Protein AF-A0A366CXA9-F1 (afdb_monomer)

Mean predicted aligned error: 16.91 Å

Solvent-accessible surface area (backbone atoms only — not comparable to full-ato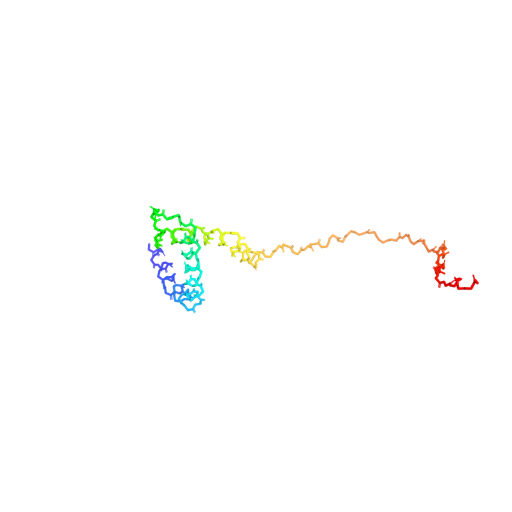m values): 7419 Å² total; per-residue (Å²): 120,67,66,62,52,59,50,49,48,42,59,70,52,46,50,56,50,44,56,74,72,38,41,68,63,50,49,52,54,53,51,49,51,51,50,54,50,54,72,69,50,56,96,89,57,85,73,80,49,73,65,58,52,50,53,51,51,52,55,52,47,52,51,44,39,65,72,48,51,49,52,59,49,46,48,70,76,54,58,73,78,72,81,76,74,76,88,74,87,82,89,87,81,89,81,85,88,89,82,91,87,88,86,79,88,87,81,82,88,87,79,90,134

Sequence (113 aa):
MSDDIAFKIQLGLVLPKLDEQLKDPVTGILEEILDYLSKGTLPGEEKPTLEDVKALFMQDLDIFLDKTVLPAIDAKLNPPPEPVAEADGEAEGEVEEGAEADPEEVAEAAEEE

pLDDT: mean 71.66, std 21.96, range [30.78, 94.75]

Structure (mmCIF, N/CA/C/O backbone):
data_AF-A0A366CXA9-F1
#
_entry.id   AF-A0A366CXA9-F1
#
loop_
_atom_site.group_PDB
_atom_site.id
_atom_site.type_symbol
_atom_site.label_atom_id
_atom_site.label_alt_id
_atom_site.label_comp_id
_atom_site.label_asym_id
_atom_site.label_entity_id
_atom_site.label_seq_id
_atom_site.pdbx_PDB_ins_code
_atom_site.Cartn_x
_atom_site.Cartn_y
_atom_site.Cartn_z
_atom_site.occupancy
_atom_site.B_iso_or_equiv
_atom_site.auth_seq_id
_atom_site.auth_comp_id
_atom_site.auth_asym_id
_atom_site.auth_atom_id
_atom_site.pdbx_PDB_model_num
ATOM 1 N N . MET A 1 1 ? -31.160 5.671 -4.975 1.00 51.28 1 MET A N 1
ATOM 2 C CA . MET A 1 1 ? -31.360 4.673 -3.895 1.00 51.28 1 MET A CA 1
ATOM 3 C C . MET A 1 1 ? -30.489 3.427 -4.079 1.00 51.28 1 MET A C 1
ATOM 5 O O . MET A 1 1 ? -30.191 2.797 -3.077 1.00 51.28 1 MET A O 1
ATOM 9 N N . SER A 1 2 ? -30.037 3.090 -5.297 1.00 49.22 2 SER A N 1
ATOM 10 C CA . SER A 1 2 ? -29.079 1.993 -5.534 1.00 49.22 2 SER A CA 1
ATOM 11 C C . SER A 1 2 ? -27.646 2.301 -5.069 1.00 49.22 2 SER A C 1
ATOM 13 O O . SER A 1 2 ? -26.973 1.391 -4.590 1.00 49.22 2 SER A O 1
ATOM 15 N N . ASP A 1 3 ? -27.215 3.571 -5.116 1.00 52.59 3 ASP A N 1
ATOM 16 C CA . ASP A 1 3 ? -25.906 4.005 -4.594 1.00 52.59 3 ASP A CA 1
ATOM 17 C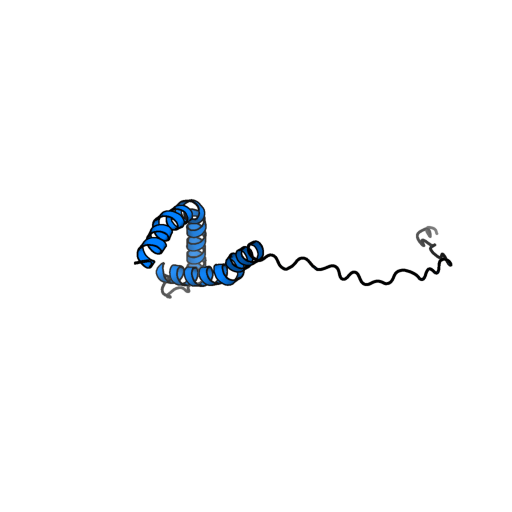 C . ASP A 1 3 ? -25.707 3.651 -3.118 1.00 52.59 3 ASP A C 1
ATOM 19 O O . ASP A 1 3 ? -24.634 3.221 -2.723 1.00 52.59 3 ASP A O 1
ATOM 23 N N . ASP A 1 4 ? -26.762 3.733 -2.307 1.00 58.81 4 ASP A N 1
ATOM 24 C CA . ASP A 1 4 ? -26.690 3.519 -0.859 1.00 58.81 4 ASP A CA 1
ATOM 25 C C . ASP A 1 4 ? -26.374 2.058 -0.493 1.00 58.81 4 ASP A C 1
ATOM 27 O O . ASP A 1 4 ? -25.717 1.791 0.509 1.00 58.81 4 ASP A O 1
ATOM 31 N N . ILE A 1 5 ? -26.811 1.097 -1.316 1.00 55.69 5 ILE A N 1
ATOM 32 C CA . ILE A 1 5 ? -26.607 -0.339 -1.073 1.00 55.69 5 ILE A CA 1
ATOM 33 C C . ILE A 1 5 ? -25.241 -0.786 -1.587 1.00 55.69 5 ILE A C 1
ATOM 35 O O . ILE A 1 5 ? -24.530 -1.469 -0.857 1.00 55.69 5 ILE A O 1
ATOM 39 N N . ALA A 1 6 ? -24.840 -0.380 -2.795 1.00 59.66 6 ALA A N 1
ATOM 40 C CA . ALA A 1 6 ? -23.503 -0.680 -3.312 1.00 59.66 6 ALA A CA 1
ATOM 41 C C . A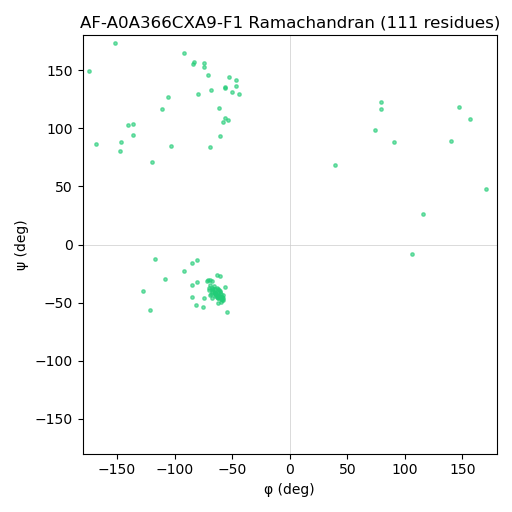LA A 1 6 ? -22.414 -0.068 -2.415 1.00 59.66 6 ALA A C 1
ATOM 43 O O . ALA A 1 6 ? -21.444 -0.742 -2.074 1.00 59.66 6 ALA A O 1
ATOM 44 N N . PHE A 1 7 ? -22.640 1.160 -1.939 1.00 56.59 7 PHE A N 1
ATOM 45 C CA . PHE A 1 7 ? -21.753 1.856 -1.013 1.00 56.59 7 PHE A CA 1
ATOM 46 C C . PHE A 1 7 ?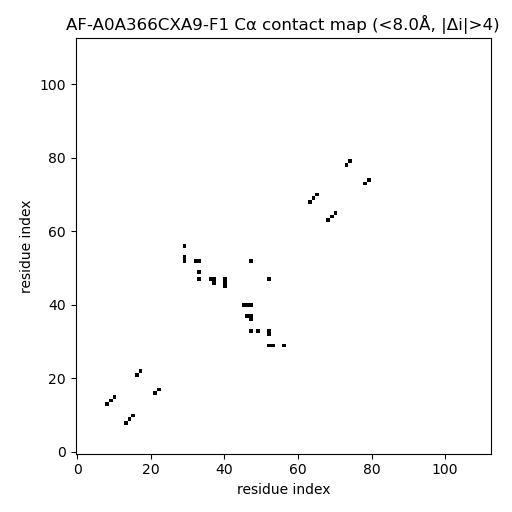 -21.732 1.205 0.380 1.00 56.59 7 PHE A C 1
ATOM 48 O O . PHE A 1 7 ? -20.659 0.990 0.937 1.00 56.59 7 PHE A O 1
ATOM 55 N N . LYS A 1 8 ? -22.886 0.791 0.934 1.00 57.28 8 LYS A N 1
ATOM 56 C CA . LYS A 1 8 ? -22.946 0.029 2.202 1.00 57.28 8 LYS A CA 1
ATOM 57 C C . LYS A 1 8 ? -22.309 -1.356 2.104 1.00 57.28 8 LYS A C 1
ATOM 59 O O . LYS A 1 8 ? -21.689 -1.796 3.066 1.00 57.28 8 LYS A O 1
ATOM 64 N N . ILE A 1 9 ? -22.432 -2.033 0.963 1.00 58.22 9 ILE A N 1
ATOM 65 C CA . ILE A 1 9 ? -21.756 -3.311 0.706 1.00 58.22 9 ILE A CA 1
ATOM 66 C C . ILE A 1 9 ? -20.244 -3.085 0.562 1.00 58.22 9 ILE A C 1
ATOM 68 O O . ILE A 1 9 ? -19.473 -3.814 1.175 1.00 58.22 9 ILE A O 1
ATOM 72 N N . GLN A 1 10 ? -19.792 -2.049 -0.152 1.00 55.34 10 GLN A N 1
ATOM 73 C CA . GLN A 1 10 ? -18.370 -1.682 -0.202 1.00 55.34 10 GLN A CA 1
ATOM 74 C C . GLN A 1 10 ? -17.807 -1.379 1.197 1.00 55.34 10 GLN A C 1
ATOM 76 O O . GLN A 1 10 ? -16.782 -1.941 1.577 1.00 55.34 10 GLN A O 1
ATOM 81 N N . LEU A 1 11 ? -18.497 -0.565 2.001 1.00 59.06 11 LEU A N 1
ATOM 82 C CA . LEU A 1 11 ? -18.084 -0.234 3.373 1.00 59.06 11 LEU A CA 1
ATOM 83 C C . LEU A 1 11 ? -18.105 -1.446 4.314 1.00 59.06 11 LEU A C 1
ATOM 85 O O . LEU A 1 11 ? -17.227 -1.571 5.160 1.00 59.06 11 LEU A O 1
ATOM 89 N N . GLY A 1 12 ? -19.092 -2.333 4.180 1.00 63.81 12 GLY A N 1
ATOM 90 C CA . GLY A 1 12 ? -19.264 -3.487 5.064 1.00 63.81 12 GLY A CA 1
ATOM 91 C C . GLY A 1 12 ? -18.453 -4.727 4.685 1.00 63.81 12 GLY A C 1
ATOM 92 O O . GLY A 1 12 ? -18.327 -5.628 5.508 1.00 63.81 12 GLY A O 1
ATOM 93 N N . LEU A 1 13 ? -17.924 -4.804 3.460 1.00 74.06 13 LEU A N 1
ATOM 94 C CA . LEU A 1 13 ? -17.306 -6.023 2.922 1.00 74.06 13 LEU A CA 1
ATOM 95 C C . LEU A 1 13 ? -15.892 -5.781 2.386 1.00 74.06 13 LEU A C 1
ATOM 97 O O . LEU A 1 13 ? -15.010 -6.605 2.619 1.00 74.06 13 LEU A O 1
ATOM 101 N N . VAL A 1 14 ? -15.652 -4.651 1.713 1.00 77.62 14 VAL A N 1
ATOM 102 C CA . VAL A 1 14 ? -14.327 -4.322 1.167 1.00 77.62 14 VAL A CA 1
ATOM 103 C C . VAL A 1 14 ? -13.435 -3.743 2.257 1.00 77.62 14 VAL A C 1
ATOM 105 O O . VAL A 1 14 ? -12.358 -4.281 2.477 1.00 77.62 14 VAL A O 1
ATOM 108 N N . LEU A 1 15 ? -13.879 -2.715 2.993 1.00 79.88 15 LEU A N 1
ATOM 109 C CA . LEU A 1 15 ? -13.028 -2.087 4.016 1.00 79.88 15 LEU A CA 1
ATOM 110 C C . LEU A 1 15 ? -12.536 -3.058 5.103 1.00 79.88 15 LEU A C 1
ATOM 112 O O . LEU A 1 15 ? -11.344 -3.012 5.394 1.00 79.88 15 LEU A O 1
ATOM 116 N N . PRO A 1 16 ? -13.363 -3.969 5.663 1.00 86.12 16 PRO A N 1
ATOM 117 C CA . PRO A 1 16 ? -12.863 -4.947 6.626 1.00 86.12 16 PRO A CA 1
ATOM 118 C C . PRO A 1 16 ? -11.823 -5.887 6.014 1.00 86.12 16 PRO A C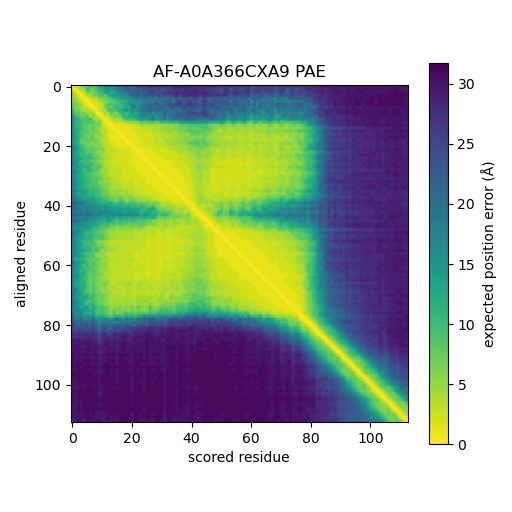 1
ATOM 120 O O . PRO A 1 16 ? -10.817 -6.177 6.645 1.00 86.12 16 PRO A O 1
ATOM 123 N N . LYS A 1 17 ? -12.007 -6.311 4.756 1.00 85.19 17 LYS A N 1
ATOM 124 C CA . LYS A 1 17 ? -11.030 -7.157 4.055 1.00 85.19 17 LYS A CA 1
ATOM 125 C C . LYS A 1 17 ? -9.725 -6.426 3.755 1.00 85.19 17 LYS A C 1
ATOM 127 O O . LYS A 1 17 ? -8.666 -7.039 3.837 1.00 85.19 17 LYS A O 1
ATOM 132 N N . LEU A 1 18 ? -9.795 -5.140 3.410 1.00 85.94 18 LEU A N 1
ATOM 133 C CA . LEU A 1 18 ? -8.607 -4.308 3.234 1.00 85.94 18 LEU A CA 1
ATOM 134 C C . LEU A 1 18 ? -7.865 -4.142 4.567 1.00 85.94 18 LEU A C 1
ATOM 136 O O . LEU A 1 18 ? -6.646 -4.280 4.586 1.00 85.94 18 LEU A O 1
ATOM 140 N N . ASP A 1 19 ? -8.576 -3.910 5.676 1.00 85.62 19 ASP A N 1
ATOM 141 C CA . ASP A 1 19 ? -7.949 -3.809 7.002 1.00 85.62 19 ASP A CA 1
ATOM 142 C C . ASP A 1 19 ? -7.322 -5.146 7.438 1.00 85.62 19 ASP A C 1
ATOM 144 O O . ASP A 1 19 ? -6.194 -5.167 7.914 1.00 85.62 19 ASP A O 1
ATOM 148 N N . GLU A 1 20 ? -7.996 -6.276 7.206 1.00 91.00 20 GLU A N 1
ATOM 149 C CA . GLU A 1 20 ? -7.490 -7.603 7.584 1.00 91.00 20 GLU A CA 1
ATOM 150 C C . GLU A 1 20 ? -6.290 -8.070 6.750 1.00 91.00 20 GLU A C 1
ATOM 152 O O . GLU A 1 20 ? -5.414 -8.754 7.273 1.00 91.00 20 GLU A O 1
ATOM 157 N N . GLN A 1 21 ? -6.261 -7.768 5.448 1.00 91.44 21 GLN A N 1
ATOM 158 C CA . GLN A 1 21 ? -5.286 -8.368 4.526 1.00 91.44 21 GLN A CA 1
ATOM 159 C C . GLN A 1 21 ? -4.211 -7.400 4.046 1.00 91.44 21 GLN A C 1
ATOM 161 O O . GLN A 1 21 ? -3.109 -7.833 3.716 1.00 91.44 21 GLN A O 1
ATOM 166 N N . LEU A 1 22 ? -4.529 -6.108 3.959 1.00 89.25 22 LEU A N 1
ATOM 167 C CA . LEU A 1 22 ? -3.668 -5.122 3.310 1.00 89.25 22 LEU A CA 1
ATOM 168 C C . LEU A 1 22 ? -3.154 -4.043 4.259 1.00 89.25 22 LEU A C 1
ATOM 170 O O . LEU A 1 22 ? -2.218 -3.354 3.878 1.00 89.25 22 LEU A O 1
ATOM 174 N N . LYS A 1 23 ? -3.682 -3.904 5.480 1.00 89.94 23 LYS A N 1
ATOM 175 C CA . LYS A 1 23 ? -3.250 -2.860 6.423 1.00 89.94 23 LYS A CA 1
ATOM 176 C C . LYS A 1 23 ? -1.746 -2.862 6.675 1.00 89.94 23 LYS A C 1
ATOM 178 O O . LYS A 1 23 ? -1.102 -1.845 6.426 1.00 89.94 23 LYS A O 1
ATOM 183 N N . ASP A 1 24 ? -1.190 -3.975 7.147 1.00 94.00 24 ASP A N 1
ATOM 184 C CA . ASP A 1 24 ? 0.236 -4.039 7.481 1.00 94.00 24 ASP A CA 1
ATOM 185 C C . ASP A 1 24 ? 1.123 -3.928 6.225 1.00 94.00 24 ASP A C 1
ATOM 187 O O . ASP A 1 24 ? 2.032 -3.096 6.227 1.00 94.00 24 ASP A O 1
ATOM 191 N N . PRO A 1 25 ? 0.841 -4.649 5.113 1.00 93.19 25 PRO A N 1
ATOM 192 C CA . PRO A 1 25 ? 1.597 -4.485 3.870 1.00 93.19 25 PRO A CA 1
ATOM 193 C C . 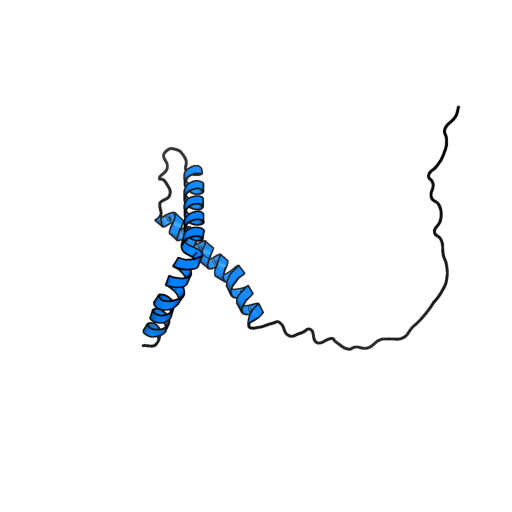PRO A 1 25 ? 1.567 -3.058 3.312 1.00 93.19 25 PRO A C 1
ATOM 195 O O . PRO A 1 25 ? 2.605 -2.524 2.931 1.00 93.19 25 PRO A O 1
ATOM 198 N N . VAL A 1 26 ? 0.392 -2.420 3.277 1.00 92.25 26 VAL A N 1
ATOM 199 C CA . VAL A 1 26 ? 0.243 -1.046 2.773 1.00 92.25 26 VAL A CA 1
ATOM 200 C C . VAL A 1 26 ? 0.949 -0.059 3.693 1.00 92.25 26 VAL A C 1
ATOM 202 O O . VAL A 1 26 ? 1.598 0.857 3.200 1.00 92.25 26 VAL A O 1
ATOM 205 N N . THR A 1 27 ? 0.880 -0.254 5.011 1.00 93.69 27 THR A N 1
ATOM 206 C CA . THR A 1 27 ? 1.613 0.588 5.967 1.00 93.69 27 THR A CA 1
ATOM 207 C C . THR A 1 27 ? 3.115 0.527 5.703 1.00 93.69 27 THR A C 1
ATOM 209 O O . THR A 1 27 ? 3.735 1.577 5.567 1.00 93.69 27 THR A O 1
ATOM 212 N N . GLY A 1 28 ? 3.680 -0.673 5.526 1.00 94.75 28 GLY A N 1
ATOM 213 C CA . GLY A 1 28 ? 5.101 -0.836 5.205 1.00 94.75 28 GLY A CA 1
ATOM 214 C C . GLY A 1 28 ? 5.502 -0.145 3.899 1.00 94.75 28 GLY A C 1
ATOM 215 O O . GLY A 1 28 ? 6.479 0.598 3.872 1.00 94.75 28 GLY A O 1
ATOM 216 N N . ILE A 1 29 ? 4.702 -0.295 2.838 1.00 93.38 29 ILE A N 1
ATOM 217 C CA . ILE A 1 29 ? 4.954 0.384 1.555 1.00 93.38 29 ILE A CA 1
ATOM 218 C C . ILE A 1 29 ? 4.946 1.911 1.727 1.00 93.38 29 ILE A C 1
ATOM 220 O O . ILE A 1 29 ? 5.820 2.598 1.203 1.00 93.38 29 ILE A O 1
ATOM 224 N N . LEU A 1 30 ? 3.980 2.462 2.466 1.00 92.69 30 LEU A N 1
ATOM 225 C CA . LEU A 1 30 ? 3.883 3.908 2.689 1.00 92.69 30 LEU A CA 1
ATOM 226 C C . LEU A 1 30 ? 5.055 4.448 3.523 1.00 92.69 30 LEU A C 1
ATOM 228 O O . LEU A 1 30 ? 5.556 5.536 3.234 1.00 92.69 30 LEU A O 1
ATOM 232 N N . GLU A 1 31 ? 5.505 3.699 4.533 1.00 93.56 31 GLU A N 1
ATOM 233 C C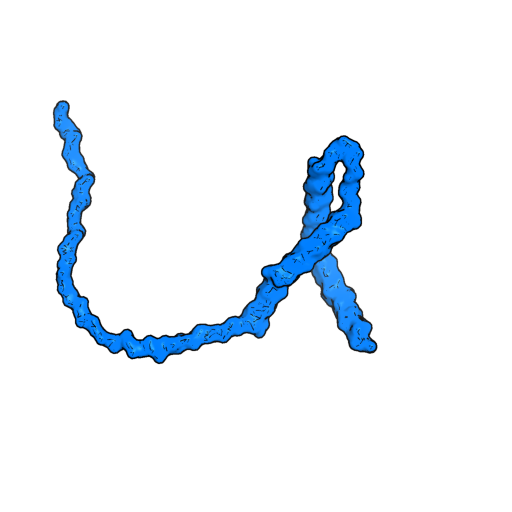A . GLU A 1 31 ? 6.689 4.039 5.330 1.00 93.56 31 GLU A CA 1
ATOM 234 C C . GLU A 1 31 ? 7.965 4.030 4.479 1.00 93.56 31 GLU A C 1
ATOM 236 O O . GLU A 1 31 ? 8.770 4.959 4.572 1.00 93.56 31 GLU A O 1
ATOM 241 N N . GLU A 1 32 ? 8.124 3.037 3.602 1.00 92.25 32 GLU A N 1
ATOM 242 C CA . GLU A 1 32 ? 9.241 2.969 2.657 1.00 92.25 32 GLU A CA 1
ATOM 243 C C . GLU A 1 32 ? 9.233 4.147 1.681 1.00 92.25 32 GLU A C 1
ATOM 245 O O . GLU A 1 32 ? 10.260 4.799 1.497 1.00 92.25 32 GLU A O 1
ATOM 250 N N . ILE A 1 33 ? 8.080 4.480 1.092 1.00 90.88 33 ILE A N 1
ATOM 251 C CA . ILE A 1 33 ? 7.951 5.640 0.197 1.00 90.88 33 ILE A CA 1
ATOM 252 C C . ILE A 1 33 ? 8.353 6.924 0.930 1.00 90.88 33 ILE A C 1
ATOM 254 O O . ILE A 1 33 ? 9.123 7.726 0.397 1.00 90.88 33 ILE A O 1
ATOM 258 N N . LEU A 1 34 ? 7.874 7.118 2.161 1.00 90.12 34 LEU A N 1
ATOM 259 C CA . LEU A 1 34 ? 8.215 8.294 2.957 1.00 90.12 34 LEU A CA 1
ATOM 260 C C . LEU A 1 34 ? 9.720 8.365 3.254 1.00 90.12 34 LEU A C 1
ATOM 262 O O . LEU A 1 34 ? 10.308 9.448 3.181 1.00 90.12 34 LEU A O 1
ATOM 266 N N . ASP A 1 35 ? 10.352 7.234 3.560 1.00 90.62 35 ASP A N 1
ATOM 267 C CA . ASP A 1 35 ? 11.796 7.141 3.780 1.00 90.62 35 ASP A CA 1
ATOM 268 C C . ASP A 1 35 ? 12.591 7.456 2.500 1.00 90.62 35 ASP A C 1
ATOM 270 O O . ASP A 1 35 ? 13.524 8.264 2.537 1.00 90.62 35 ASP A O 1
ATOM 274 N N . TYR A 1 36 ? 12.186 6.914 1.347 1.00 90.44 36 TYR A N 1
ATOM 275 C CA . TYR A 1 36 ? 12.805 7.220 0.053 1.00 90.44 36 TYR A CA 1
ATOM 276 C C . TYR A 1 36 ? 12.722 8.707 -0.290 1.00 90.44 36 TYR A C 1
ATOM 278 O O . TYR A 1 36 ? 13.732 9.315 -0.654 1.00 90.44 36 TYR A O 1
ATOM 286 N N . LEU A 1 37 ? 11.544 9.313 -0.133 1.00 87.50 37 LEU A N 1
ATOM 287 C CA . LEU A 1 37 ? 11.356 10.739 -0.394 1.00 87.50 37 LEU A CA 1
ATOM 288 C C . LEU A 1 37 ? 12.166 11.593 0.589 1.00 87.50 37 LEU A C 1
ATOM 290 O O . LEU A 1 37 ? 12.824 12.553 0.186 1.00 87.50 37 LEU A O 1
ATOM 294 N N . SER A 1 38 ? 12.198 11.208 1.866 1.00 85.88 38 SER A N 1
ATOM 295 C CA . SER A 1 38 ? 12.976 11.907 2.896 1.00 85.88 38 SER A CA 1
ATOM 296 C C . SER A 1 38 ? 14.480 11.865 2.624 1.00 85.88 38 SER A C 1
ATOM 298 O O . SER A 1 38 ? 15.171 12.855 2.858 1.00 85.88 38 SER A O 1
ATOM 300 N N . LYS A 1 39 ? 14.998 10.746 2.106 1.00 88.88 39 LYS A N 1
ATOM 301 C CA . LYS A 1 39 ? 16.407 10.604 1.700 1.00 88.88 39 LYS A CA 1
ATOM 302 C C . LYS A 1 39 ? 16.745 11.399 0.440 1.00 88.88 39 LYS A C 1
ATOM 304 O O . LYS A 1 39 ? 17.886 11.826 0.287 1.00 88.88 39 LYS A O 1
ATOM 309 N N . GLY A 1 40 ? 15.774 11.573 -0.454 1.00 83.69 40 GLY A N 1
ATOM 310 C CA . GLY A 1 40 ? 15.920 12.349 -1.686 1.00 83.69 40 GLY A CA 1
ATOM 311 C C . GLY A 1 40 ? 15.802 13.865 -1.504 1.00 83.69 40 GLY A C 1
ATOM 312 O O . GLY A 1 40 ? 16.167 14.602 -2.414 1.00 83.69 40 GLY A O 1
ATOM 313 N N . THR A 1 41 ? 15.316 14.335 -0.351 1.00 85.88 41 THR A N 1
ATOM 314 C CA . THR A 1 41 ? 15.101 15.764 -0.074 1.00 85.88 41 THR A CA 1
ATOM 315 C C . THR A 1 41 ? 16.417 16.450 0.300 1.00 85.88 41 THR A C 1
ATOM 317 O O . THR A 1 41 ? 17.142 15.977 1.183 1.00 85.88 41 THR A O 1
ATOM 320 N N . LEU A 1 42 ? 16.741 17.577 -0.341 1.00 85.38 42 LEU A N 1
ATOM 321 C CA . LEU A 1 42 ? 17.973 18.310 -0.046 1.00 85.38 42 LEU A CA 1
ATOM 322 C C . LEU A 1 42 ? 17.885 19.066 1.293 1.00 85.38 42 LEU A C 1
ATOM 324 O O . LEU A 1 42 ? 16.806 19.473 1.732 1.00 85.38 42 LEU A O 1
ATOM 328 N N . PRO A 1 43 ? 19.025 19.311 1.967 1.00 79.69 43 PRO A N 1
ATOM 329 C CA . PRO A 1 43 ? 19.035 20.115 3.182 1.00 79.69 43 PRO A CA 1
ATOM 330 C C . PRO A 1 43 ? 18.544 21.543 2.896 1.00 79.69 43 PRO A C 1
ATOM 332 O O . PRO A 1 43 ? 19.179 22.288 2.153 1.00 79.69 43 PRO A O 1
ATOM 335 N N . GLY A 1 44 ? 17.429 21.923 3.527 1.00 80.12 44 GLY A N 1
ATOM 336 C CA . GLY A 1 44 ? 16.781 23.230 3.362 1.00 80.12 44 GLY A CA 1
ATOM 337 C C . GLY A 1 44 ? 15.489 23.200 2.542 1.00 80.12 44 GLY A C 1
ATOM 338 O O . GLY A 1 44 ? 14.785 24.207 2.521 1.00 80.12 44 GLY A O 1
ATOM 339 N N . GLU A 1 45 ? 15.157 22.068 1.919 1.00 84.12 45 GLU A N 1
ATOM 340 C CA . GLU A 1 45 ? 13.857 21.850 1.282 1.00 84.12 45 GLU A CA 1
ATOM 341 C C . GLU A 1 45 ? 12.802 21.379 2.288 1.00 84.12 45 GLU A C 1
ATOM 343 O O . GLU A 1 45 ? 13.106 20.825 3.353 1.00 84.12 45 GLU A O 1
ATOM 348 N N . GLU A 1 46 ? 11.541 21.638 1.949 1.00 83.88 46 GLU A N 1
ATOM 349 C CA . GLU A 1 46 ? 10.406 21.164 2.727 1.00 83.88 46 GLU A CA 1
ATOM 350 C C . GLU A 1 46 ? 10.311 19.641 2.619 1.00 83.88 46 GLU A C 1
ATOM 352 O O . GLU A 1 46 ? 10.446 19.064 1.541 1.00 83.88 46 GLU A O 1
ATOM 357 N N . LYS A 1 47 ? 10.128 18.981 3.764 1.00 84.00 47 LYS A N 1
ATOM 358 C CA . LYS A 1 47 ? 10.032 17.524 3.794 1.00 84.00 47 LYS A CA 1
ATOM 359 C C . LYS A 1 47 ? 8.709 17.070 3.176 1.00 84.00 47 LYS A C 1
ATOM 361 O O . LYS A 1 47 ? 7.694 17.726 3.411 1.00 84.00 47 LYS A O 1
ATOM 366 N N . PRO A 1 48 ? 8.699 15.919 2.486 1.00 86.12 48 PRO A N 1
ATOM 367 C CA . PRO A 1 48 ? 7.477 15.308 1.982 1.00 86.12 48 PRO A CA 1
ATOM 368 C C . PRO A 1 48 ? 6.483 15.079 3.125 1.00 86.12 48 PRO A C 1
ATOM 370 O O . PRO A 1 48 ? 6.844 14.595 4.205 1.00 86.12 48 PRO A O 1
ATOM 373 N N . THR A 1 49 ? 5.227 15.434 2.884 1.00 89.38 49 THR A N 1
ATOM 374 C CA . THR A 1 49 ? 4.139 15.250 3.842 1.00 89.38 49 THR A CA 1
ATOM 375 C C . THR A 1 49 ? 3.437 13.910 3.625 1.00 89.38 49 THR A C 1
ATOM 377 O O . THR A 1 49 ? 3.562 13.270 2.581 1.00 89.38 49 THR A O 1
ATOM 380 N N . LEU A 1 50 ? 2.640 13.474 4.605 1.00 89.25 50 LEU A N 1
ATOM 381 C CA . LEU A 1 50 ? 1.800 12.282 4.442 1.00 89.25 50 LEU A CA 1
ATOM 382 C C . LEU A 1 50 ? 0.741 12.455 3.343 1.00 89.25 50 LEU A C 1
ATOM 384 O O . LEU A 1 50 ? 0.303 11.462 2.765 1.00 89.25 50 LEU A O 1
ATOM 388 N N . GLU A 1 51 ? 0.323 13.689 3.047 1.00 90.75 51 GLU A N 1
ATOM 389 C CA . GLU A 1 51 ? -0.611 13.948 1.949 1.00 90.75 51 GLU A CA 1
ATOM 390 C C . GLU A 1 51 ? 0.045 13.714 0.587 1.00 90.75 51 GLU A C 1
ATOM 392 O O . GLU A 1 51 ? -0.578 13.091 -0.273 1.00 90.75 51 GLU A O 1
ATOM 397 N N . ASP A 1 52 ? 1.310 14.107 0.423 1.00 88.69 52 ASP A N 1
ATOM 398 C CA . ASP A 1 52 ? 2.076 13.861 -0.805 1.00 88.69 52 ASP A CA 1
ATOM 399 C C . ASP A 1 52 ? 2.247 12.358 -1.054 1.00 88.69 52 ASP A C 1
ATOM 401 O O . ASP A 1 52 ? 1.988 11.858 -2.150 1.00 88.69 52 ASP A O 1
ATOM 405 N N . VAL A 1 53 ? 2.605 11.614 -0.002 1.00 90.94 53 VAL A N 1
ATOM 406 C CA . VAL A 1 53 ? 2.748 10.151 -0.059 1.00 90.94 53 VAL A CA 1
ATOM 407 C C . VAL A 1 53 ? 1.414 9.482 -0.381 1.00 90.94 53 VAL A C 1
ATOM 409 O O . VAL A 1 53 ? 1.356 8.587 -1.222 1.00 90.94 53 VAL A O 1
ATOM 412 N N . LYS A 1 54 ? 0.320 9.928 0.248 1.00 91.31 54 LYS A N 1
ATOM 413 C CA . LYS A 1 54 ? -1.025 9.413 -0.028 1.00 91.31 54 LYS A CA 1
ATOM 414 C C . LYS A 1 54 ? -1.432 9.653 -1.481 1.00 91.31 54 LYS A C 1
ATOM 416 O O . LYS A 1 54 ? -2.001 8.753 -2.095 1.00 91.31 54 LYS A O 1
ATOM 421 N N . ALA A 1 55 ? -1.186 10.849 -2.013 1.00 91.19 55 ALA A N 1
ATOM 422 C CA . ALA A 1 55 ? -1.529 11.189 -3.390 1.00 91.19 55 ALA A CA 1
ATOM 423 C C . ALA A 1 55 ? -0.763 10.307 -4.385 1.00 91.19 55 ALA A C 1
ATOM 425 O O . ALA A 1 55 ? -1.376 9.728 -5.282 1.00 91.19 55 ALA A O 1
ATOM 426 N N . LEU A 1 56 ? 0.545 10.141 -4.171 1.00 90.75 56 LEU A N 1
ATOM 427 C CA . LEU A 1 56 ? 1.388 9.261 -4.977 1.00 90.75 56 LEU A CA 1
ATOM 428 C C . LEU A 1 56 ? 0.902 7.807 -4.923 1.00 90.75 56 LEU A C 1
ATOM 430 O O . LEU A 1 56 ? 0.679 7.186 -5.959 1.00 90.75 56 LEU A O 1
ATOM 434 N N . PHE A 1 57 ? 0.665 7.287 -3.718 1.00 92.50 57 PHE A N 1
ATOM 435 C CA . PHE A 1 57 ? 0.215 5.912 -3.527 1.00 92.50 57 PHE A CA 1
ATOM 436 C C . PHE A 1 57 ? -1.134 5.635 -4.198 1.00 92.50 57 PHE A C 1
ATOM 438 O O . PHE A 1 57 ? -1.314 4.577 -4.789 1.00 92.50 57 PHE A O 1
ATOM 445 N N . MET A 1 58 ? -2.081 6.576 -4.138 1.00 93.69 58 MET A N 1
ATOM 446 C CA . MET A 1 58 ? -3.376 6.429 -4.811 1.00 93.69 58 MET A CA 1
ATOM 447 C C . MET A 1 58 ? -3.226 6.379 -6.333 1.00 93.69 58 MET A C 1
ATOM 449 O O . MET A 1 58 ? -3.849 5.539 -6.974 1.00 93.69 58 MET A O 1
ATOM 453 N N . GLN A 1 59 ? -2.369 7.228 -6.905 1.00 94.31 59 GLN A N 1
ATOM 454 C CA . GLN A 1 59 ? -2.096 7.211 -8.341 1.00 94.31 59 GLN A CA 1
ATOM 455 C C . GLN A 1 59 ? -1.467 5.880 -8.780 1.00 94.31 59 GLN A C 1
ATOM 457 O O . GLN A 1 59 ? -1.876 5.297 -9.784 1.00 94.31 59 GLN A O 1
ATOM 462 N N . ASP A 1 60 ? -0.498 5.379 -8.019 1.00 93.12 60 ASP A N 1
ATOM 463 C CA . ASP A 1 60 ? 0.158 4.107 -8.321 1.00 93.12 60 ASP A CA 1
ATOM 464 C C . ASP A 1 60 ? -0.784 2.914 -8.119 1.00 93.12 60 ASP A C 1
ATOM 466 O O . ASP A 1 60 ? -0.740 1.956 -8.894 1.00 93.12 60 ASP A O 1
ATOM 470 N N . LEU A 1 61 ? -1.678 2.982 -7.128 1.00 92.94 61 LEU A N 1
ATOM 471 C CA . LEU A 1 61 ? -2.705 1.971 -6.904 1.00 92.94 61 LEU A CA 1
ATOM 472 C C . LEU A 1 61 ? -3.688 1.899 -8.078 1.00 92.94 61 LEU A C 1
ATOM 474 O O . LEU A 1 61 ? -3.986 0.794 -8.526 1.00 92.94 61 LEU A O 1
ATOM 478 N N . ASP A 1 62 ? -4.139 3.036 -8.612 1.00 92.81 62 ASP A N 1
ATOM 479 C CA . ASP A 1 62 ? -4.987 3.068 -9.811 1.00 92.81 62 ASP A CA 1
ATOM 480 C C . ASP A 1 62 ? -4.272 2.416 -11.003 1.00 92.81 62 ASP A C 1
ATOM 482 O O . ASP A 1 62 ? -4.817 1.526 -11.658 1.00 92.81 62 ASP A O 1
ATOM 486 N N . ILE A 1 63 ? -2.999 2.763 -11.227 1.00 94.19 63 ILE A N 1
ATOM 487 C CA . ILE A 1 63 ? -2.183 2.147 -12.283 1.00 94.19 63 ILE A CA 1
ATOM 488 C C . ILE A 1 63 ? -2.058 0.632 -12.070 1.00 94.19 63 ILE A C 1
ATOM 490 O O . ILE A 1 63 ? -2.143 -0.140 -13.030 1.00 94.19 63 ILE A O 1
ATOM 494 N N . PHE A 1 64 ? -1.837 0.189 -10.833 1.00 93.94 64 PHE A N 1
ATOM 495 C CA . PHE A 1 64 ? -1.718 -1.225 -10.492 1.00 93.94 64 PHE A CA 1
ATOM 496 C C . PHE A 1 64 ? -3.030 -1.984 -10.725 1.00 93.94 64 PHE A C 1
ATOM 498 O O . PHE A 1 64 ? -3.013 -3.088 -11.283 1.00 93.94 64 PHE A O 1
ATOM 505 N N . LEU A 1 65 ? -4.164 -1.388 -10.351 1.00 92.88 65 LEU A N 1
ATOM 506 C CA . LEU A 1 65 ? -5.485 -1.957 -10.587 1.00 92.88 65 LEU A CA 1
ATOM 507 C C . LEU A 1 65 ? -5.751 -2.110 -12.086 1.00 92.88 65 LEU A C 1
ATOM 509 O O . LEU A 1 65 ? -6.073 -3.215 -12.526 1.00 92.88 65 LEU A O 1
ATOM 513 N N . ASP A 1 66 ? -5.531 -1.054 -12.866 1.00 94.31 66 ASP A N 1
ATOM 514 C CA . ASP A 1 66 ? -5.808 -1.036 -14.304 1.00 94.31 66 ASP A CA 1
ATOM 515 C C . ASP A 1 66 ? -4.892 -1.960 -15.106 1.00 94.31 66 ASP A C 1
ATOM 517 O O . ASP A 1 66 ? -5.337 -2.625 -16.042 1.00 94.31 66 ASP A O 1
ATOM 521 N N . LYS A 1 67 ? -3.600 -2.008 -14.769 1.00 94.69 67 LYS A N 1
ATOM 522 C CA . LYS A 1 67 ? -2.611 -2.745 -15.571 1.00 94.69 67 LYS A CA 1
ATOM 523 C C . LYS A 1 67 ? -2.398 -4.181 -15.124 1.00 94.69 67 LYS A C 1
ATOM 525 O O . LYS A 1 67 ? -1.935 -4.987 -15.927 1.00 94.69 67 LYS A O 1
ATOM 530 N N . THR A 1 68 ? -2.702 -4.502 -13.869 1.00 92.31 68 THR A N 1
ATOM 531 C CA . THR A 1 68 ? -2.366 -5.809 -13.289 1.00 92.31 68 THR A CA 1
ATOM 532 C C . THR A 1 68 ? -3.601 -6.544 -12.789 1.00 92.31 68 THR A C 1
ATOM 534 O O . THR A 1 68 ? -3.862 -7.667 -13.220 1.00 92.31 68 THR A O 1
ATOM 537 N N . VAL A 1 69 ? -4.377 -5.933 -11.889 1.00 90.19 69 VAL A N 1
ATOM 538 C CA . VAL A 1 69 ? -5.452 -6.646 -11.178 1.00 90.19 69 VAL A CA 1
ATOM 539 C C . VAL A 1 69 ? -6.664 -6.883 -12.072 1.00 90.19 69 VAL A C 1
ATOM 541 O O . VAL A 1 69 ? -7.103 -8.026 -12.208 1.00 90.19 69 VAL A O 1
ATOM 544 N N . LEU A 1 70 ? -7.202 -5.829 -12.691 1.00 91.06 70 LEU A N 1
ATOM 545 C CA . LEU A 1 70 ? -8.394 -5.929 -13.531 1.00 91.06 70 LEU A CA 1
ATOM 546 C C . LEU A 1 70 ? -8.166 -6.825 -14.756 1.00 91.06 70 LEU A C 1
ATOM 548 O O . LEU A 1 70 ? -8.993 -7.713 -14.960 1.00 91.06 70 LEU A O 1
ATOM 552 N N . PRO A 1 71 ? -7.048 -6.725 -15.505 1.00 92.19 71 PRO A N 1
ATOM 553 C CA . PRO A 1 71 ? -6.779 -7.637 -16.616 1.00 92.19 71 PRO A CA 1
ATOM 554 C C . PRO A 1 71 ? -6.669 -9.103 -16.178 1.00 92.19 71 PRO A C 1
ATOM 556 O O . PRO A 1 71 ? -7.173 -9.994 -16.857 1.00 92.19 71 PRO A O 1
ATOM 559 N N . ALA A 1 72 ? -6.055 -9.378 -15.022 1.00 89.44 72 ALA A N 1
ATOM 560 C CA . ALA A 1 72 ? -5.940 -10.740 -14.503 1.00 89.44 72 ALA A CA 1
ATOM 561 C C . ALA A 1 72 ? -7.288 -11.326 -14.048 1.00 89.44 72 ALA A C 1
ATOM 563 O O . ALA A 1 72 ? -7.478 -12.543 -14.092 1.00 89.44 72 ALA A O 1
ATOM 564 N N . ILE A 1 73 ? -8.215 -10.484 -13.582 1.00 88.88 73 ILE A N 1
ATOM 565 C CA . ILE A 1 73 ? -9.588 -10.892 -13.265 1.00 88.88 73 ILE A CA 1
ATOM 566 C C . ILE A 1 73 ? -10.381 -11.099 -14.556 1.00 88.88 73 ILE A C 1
ATOM 568 O O . ILE A 1 73 ? -11.045 -12.124 -14.689 1.00 88.88 73 ILE A O 1
ATOM 572 N N . ASP A 1 74 ? -10.281 -10.175 -15.512 1.00 88.38 74 ASP A N 1
ATOM 573 C CA . ASP A 1 74 ? -10.976 -10.263 -16.796 1.00 88.38 74 ASP A CA 1
ATOM 574 C C . ASP A 1 74 ? -10.586 -11.536 -17.553 1.00 88.38 74 ASP A C 1
ATOM 576 O O . ASP A 1 74 ? -11.463 -12.298 -17.939 1.00 88.38 74 ASP A O 1
ATOM 580 N N . ALA A 1 75 ? -9.296 -11.873 -17.618 1.00 89.25 75 ALA A N 1
ATOM 581 C CA . ALA A 1 75 ? -8.822 -13.114 -18.237 1.00 89.25 75 ALA A CA 1
ATOM 582 C C . ALA A 1 75 ? -9.369 -14.396 -17.575 1.00 89.25 75 ALA A C 1
ATOM 584 O O . ALA A 1 75 ? -9.466 -15.437 -18.221 1.00 89.25 75 ALA A O 1
ATOM 585 N N . LYS A 1 76 ? -9.722 -14.350 -16.282 1.00 87.56 76 LYS A N 1
ATOM 586 C CA . LYS A 1 76 ? -10.352 -15.483 -15.576 1.00 87.56 76 LYS A CA 1
ATOM 587 C C . LYS A 1 76 ? -11.849 -15.582 -15.851 1.00 87.56 76 LYS A C 1
ATOM 589 O O . LYS A 1 76 ? -12.395 -16.681 -15.806 1.00 87.56 76 LYS A O 1
ATOM 594 N N . LEU A 1 77 ? -12.512 -14.448 -16.061 1.00 86.31 77 LEU A N 1
ATOM 595 C CA . LEU A 1 77 ? -13.952 -14.375 -16.313 1.00 86.31 77 LEU A CA 1
ATOM 596 C C . LEU A 1 77 ? -14.284 -14.582 -17.795 1.00 86.31 77 LEU A C 1
ATOM 598 O O . LEU A 1 77 ? -15.292 -15.204 -18.114 1.00 86.31 77 LEU A O 1
ATOM 602 N N . ASN A 1 78 ? -13.409 -14.099 -18.671 1.00 81.44 78 ASN A N 1
ATOM 603 C CA . ASN A 1 78 ? -13.461 -14.203 -20.119 1.00 81.44 78 ASN A CA 1
ATOM 604 C C . ASN A 1 78 ? -12.210 -14.956 -20.592 1.00 81.44 78 ASN A C 1
ATOM 606 O O . ASN A 1 78 ? -11.295 -14.338 -21.145 1.00 81.44 78 ASN A O 1
ATOM 610 N N . PRO A 1 79 ? -12.117 -16.278 -20.344 1.00 71.44 79 PRO A N 1
ATOM 611 C CA . PRO A 1 79 ? -11.026 -17.052 -20.908 1.00 71.44 79 PRO A CA 1
ATOM 612 C C . PRO A 1 79 ? -11.047 -16.859 -22.431 1.00 71.44 79 PRO A C 1
ATOM 614 O O . PRO A 1 79 ? -12.132 -16.878 -23.027 1.00 71.44 79 PRO A O 1
ATOM 617 N N . PRO A 1 80 ? -9.884 -16.629 -23.069 1.00 70.06 80 PRO A N 1
ATOM 618 C CA . PRO A 1 80 ? -9.834 -16.545 -24.517 1.00 70.06 80 PRO A CA 1
ATOM 619 C C . PRO A 1 80 ? -10.484 -17.807 -25.092 1.00 70.06 80 PRO A C 1
ATOM 621 O O . PRO A 1 80 ? -10.358 -18.875 -24.479 1.00 70.06 80 PRO A O 1
ATOM 624 N N . PRO A 1 81 ? -11.206 -17.698 -26.223 1.00 63.09 81 PRO A N 1
ATOM 625 C CA . PRO A 1 81 ? -11.757 -18.878 -26.867 1.00 63.09 81 PRO A CA 1
ATOM 626 C C . PRO A 1 81 ? -10.628 -19.896 -27.021 1.00 63.09 81 PRO A C 1
ATOM 628 O O . PRO A 1 81 ? -9.524 -19.530 -27.437 1.00 63.09 81 PRO A O 1
ATOM 631 N N . GLU A 1 82 ? -10.891 -21.143 -26.615 1.00 57.28 82 GLU A N 1
ATOM 632 C CA . GLU A 1 82 ? -9.955 -22.240 -26.841 1.00 57.28 82 GLU A CA 1
ATOM 633 C C . GLU A 1 82 ? -9.498 -22.168 -28.300 1.00 57.28 82 GLU A C 1
ATOM 635 O O . GLU A 1 82 ? -10.341 -21.899 -29.168 1.00 57.28 82 GLU A O 1
ATOM 640 N N . PRO A 1 83 ? -8.196 -22.340 -28.593 1.00 57.16 83 PRO A N 1
ATOM 641 C CA . PRO A 1 83 ? -7.762 -22.410 -29.972 1.00 57.16 83 PRO A CA 1
ATOM 642 C C . PRO A 1 83 ? -8.563 -23.539 -30.611 1.00 57.16 83 PRO A C 1
ATOM 644 O O . PRO A 1 83 ? -8.385 -24.712 -30.280 1.00 57.16 83 PRO A O 1
ATOM 647 N N . VAL A 1 84 ? -9.496 -23.170 -31.486 1.00 49.44 84 VAL A N 1
ATOM 648 C CA . VAL A 1 84 ? -10.095 -24.102 -32.425 1.00 49.44 84 VAL A CA 1
ATOM 649 C C . VAL A 1 84 ? -8.904 -24.624 -33.199 1.00 49.44 84 VAL A C 1
ATOM 651 O O . VAL A 1 84 ? -8.287 -23.886 -33.963 1.00 49.44 84 VAL A O 1
ATOM 654 N N . ALA A 1 85 ? -8.515 -25.860 -32.895 1.00 48.94 85 ALA A N 1
ATOM 655 C CA . ALA A 1 85 ? -7.583 -26.594 -33.712 1.00 48.94 85 ALA A CA 1
ATOM 656 C C . ALA A 1 85 ? -8.164 -26.556 -35.126 1.00 48.94 85 ALA A C 1
ATOM 658 O O . ALA A 1 85 ? -9.199 -27.172 -35.393 1.00 48.94 85 ALA A O 1
ATOM 659 N N . GLU A 1 86 ? -7.539 -25.773 -36.002 1.00 41.81 86 GLU A N 1
ATOM 660 C CA . GLU A 1 86 ? -7.691 -25.947 -37.433 1.00 41.81 86 GLU A CA 1
ATOM 661 C C . GLU A 1 86 ? -7.178 -27.355 -37.729 1.00 41.81 86 GLU A C 1
ATOM 663 O O . GLU A 1 86 ? -5.983 -27.616 -37.843 1.00 41.81 86 GLU A O 1
ATOM 668 N N . ALA A 1 87 ? -8.114 -28.300 -37.737 1.00 44.59 87 ALA A N 1
ATOM 669 C CA . ALA A 1 87 ? -7.959 -29.558 -38.426 1.00 44.59 87 ALA A CA 1
ATOM 670 C C . ALA A 1 87 ? -7.992 -29.247 -39.927 1.00 44.59 87 ALA A C 1
ATOM 672 O O . ALA A 1 87 ? -9.039 -29.327 -40.560 1.00 44.59 87 ALA A O 1
ATOM 673 N N . ASP A 1 88 ? -6.838 -28.872 -40.458 1.00 38.12 88 ASP A N 1
ATOM 674 C CA . ASP A 1 88 ? -6.493 -28.947 -41.874 1.00 38.12 88 ASP A CA 1
ATOM 675 C C . ASP A 1 88 ? -5.054 -29.503 -41.857 1.00 38.12 88 ASP A C 1
ATOM 677 O O . ASP A 1 88 ? -4.138 -28.883 -41.334 1.00 38.12 88 ASP A O 1
ATOM 681 N N . GLY A 1 89 ? -4.786 -30.766 -42.165 1.00 45.53 89 GLY A N 1
ATOM 682 C CA . GLY A 1 89 ? -5.380 -31.530 -43.243 1.00 45.53 89 GLY A CA 1
ATOM 683 C C . GLY A 1 89 ? -4.344 -31.934 -44.289 1.00 45.53 89 GLY A C 1
ATOM 684 O O . GLY A 1 89 ? -4.748 -32.152 -45.415 1.00 45.53 89 GLY A O 1
ATOM 685 N N . GLU A 1 90 ? -3.052 -32.078 -43.966 1.00 38.00 90 GLU A N 1
ATOM 686 C CA . GLU A 1 90 ? -2.078 -32.707 -44.872 1.00 38.00 90 GLU A CA 1
ATOM 687 C C . GLU A 1 90 ? -1.166 -33.675 -44.104 1.00 38.00 90 GLU A C 1
ATOM 689 O O . GLU A 1 90 ? -0.144 -33.310 -43.525 1.00 38.00 90 GLU A O 1
ATOM 694 N N . ALA A 1 91 ? -1.572 -34.944 -44.107 1.00 35.97 91 ALA A N 1
ATOM 695 C CA . ALA A 1 91 ? -0.671 -36.076 -43.996 1.00 35.97 91 ALA A CA 1
ATOM 696 C C . ALA A 1 91 ? -0.571 -36.718 -45.384 1.00 35.97 91 ALA A C 1
ATOM 698 O O . ALA A 1 91 ? -1.603 -37.028 -45.974 1.00 35.97 91 ALA A O 1
ATOM 699 N N . GLU A 1 92 ? 0.662 -36.885 -45.866 1.00 37.56 92 GLU A N 1
ATOM 700 C CA . GLU A 1 92 ? 1.229 -38.069 -46.543 1.00 37.56 92 GLU A CA 1
ATOM 701 C C . GLU A 1 92 ? 2.261 -37.660 -47.605 1.00 37.56 92 GLU A C 1
ATOM 703 O O . GLU A 1 92 ? 1.956 -36.982 -48.583 1.00 37.56 92 GLU A O 1
ATOM 708 N N . GLY A 1 93 ? 3.509 -38.097 -47.410 1.00 30.78 93 GLY A N 1
ATOM 709 C CA . GLY A 1 93 ? 4.597 -37.857 -48.356 1.00 30.78 93 GLY A CA 1
ATOM 710 C C . GLY A 1 93 ? 5.982 -38.244 -47.843 1.00 30.78 93 GLY A C 1
ATOM 711 O O . GLY A 1 93 ? 6.909 -37.449 -47.916 1.00 30.78 93 GLY A O 1
ATOM 712 N N . GLU A 1 94 ? 6.080 -39.445 -47.287 1.00 37.47 94 GLU A N 1
ATOM 713 C CA . GLU A 1 94 ? 7.281 -40.186 -46.893 1.00 37.47 94 GLU A CA 1
ATOM 714 C C . GLU A 1 94 ? 8.404 -40.141 -47.957 1.00 37.47 94 GLU A C 1
ATOM 716 O O . GLU A 1 94 ? 8.166 -40.464 -49.120 1.00 37.47 94 GLU A O 1
ATOM 721 N N . VAL A 1 95 ? 9.636 -39.794 -47.556 1.00 34.00 95 VAL A N 1
ATOM 722 C CA . VAL A 1 95 ? 10.870 -40.306 -48.181 1.00 34.00 95 VAL A CA 1
ATOM 723 C C . VAL A 1 95 ? 11.877 -40.571 -47.060 1.00 34.00 95 VAL A C 1
ATOM 725 O O . VAL A 1 95 ? 12.460 -39.645 -46.494 1.00 34.00 95 VAL A O 1
ATOM 728 N N . GLU A 1 96 ? 12.022 -41.848 -46.715 1.00 36.22 96 GLU A N 1
ATOM 729 C CA . GLU A 1 96 ? 13.110 -42.386 -45.902 1.00 36.22 96 GLU A CA 1
ATOM 730 C C . GLU A 1 96 ? 14.427 -42.480 -46.693 1.00 36.22 96 GLU A C 1
ATOM 732 O O . GLU A 1 96 ? 14.445 -42.640 -47.913 1.00 36.22 96 GLU A O 1
ATOM 737 N N . GLU A 1 97 ? 15.498 -42.478 -45.900 1.00 33.44 97 GLU A N 1
ATOM 738 C CA . GLU A 1 97 ? 16.851 -42.990 -46.136 1.00 33.44 97 GLU A CA 1
ATOM 739 C C . GLU A 1 97 ? 17.869 -42.196 -46.970 1.00 33.44 97 GLU A C 1
ATOM 741 O O . GLU A 1 97 ? 17.830 -42.110 -48.195 1.00 33.44 97 GLU A O 1
ATOM 746 N N . GLY A 1 98 ? 18.939 -41.813 -46.260 1.00 30.83 98 GLY A N 1
ATOM 747 C CA . GLY A 1 98 ? 20.290 -42.120 -46.722 1.00 30.83 98 GLY A CA 1
ATOM 748 C C . GLY A 1 98 ? 21.314 -41.010 -46.522 1.00 30.83 98 GLY A C 1
ATOM 749 O O . GLY A 1 98 ? 21.538 -40.226 -47.437 1.00 30.83 98 GLY A O 1
ATOM 750 N N . ALA A 1 99 ? 21.979 -40.992 -45.362 1.00 35.72 99 ALA A N 1
ATOM 751 C CA . ALA A 1 99 ? 23.444 -41.093 -45.251 1.00 35.72 99 ALA A CA 1
ATOM 752 C C . ALA A 1 99 ? 23.953 -40.480 -43.937 1.00 35.72 99 ALA A C 1
ATOM 754 O O . ALA A 1 99 ? 23.994 -39.265 -43.751 1.00 35.72 99 ALA A O 1
ATOM 755 N N . GLU A 1 100 ? 24.364 -41.383 -43.053 1.00 41.97 100 GLU A N 1
ATOM 756 C CA . GLU A 1 100 ? 25.255 -41.183 -41.915 1.00 41.97 100 GLU A CA 1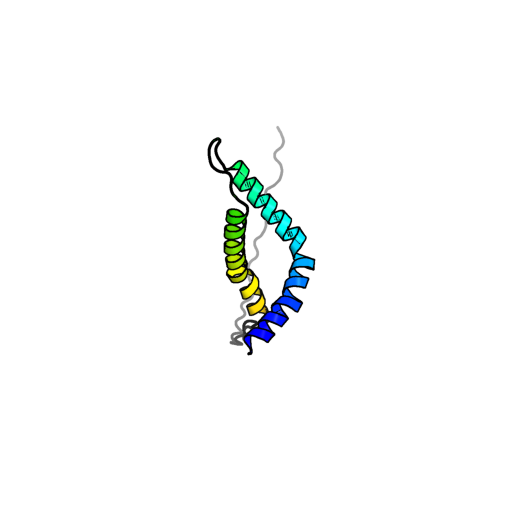
ATOM 757 C C . GLU A 1 100 ? 26.515 -40.382 -42.287 1.00 41.97 100 GLU A C 1
ATOM 759 O O . GLU A 1 100 ? 27.115 -40.633 -43.333 1.00 41.97 100 GLU A O 1
ATOM 764 N N . ALA A 1 101 ? 26.958 -39.493 -41.392 1.00 39.09 101 ALA A N 1
ATOM 765 C CA . ALA A 1 101 ? 28.378 -39.233 -41.131 1.00 39.09 101 ALA A CA 1
ATOM 766 C C . ALA A 1 101 ? 28.537 -38.376 -39.860 1.00 39.09 101 ALA A C 1
ATOM 768 O O . ALA A 1 101 ? 28.628 -37.153 -39.921 1.00 39.09 101 ALA A O 1
ATOM 769 N N . ASP A 1 102 ? 28.586 -39.053 -38.717 1.00 44.06 102 ASP A N 1
ATOM 770 C CA . ASP A 1 102 ? 29.389 -38.647 -37.560 1.00 44.06 102 ASP A CA 1
ATOM 771 C C . ASP A 1 102 ? 30.497 -39.711 -37.471 1.00 44.06 102 ASP A C 1
ATOM 773 O O . ASP A 1 102 ? 30.170 -40.906 -37.461 1.00 44.06 102 ASP A O 1
ATOM 777 N N . PRO A 1 103 ? 31.779 -39.340 -37.645 1.00 41.84 103 PRO A N 1
ATOM 778 C CA . PRO A 1 103 ? 32.705 -39.517 -36.521 1.00 41.84 103 PRO A CA 1
ATOM 779 C C . PRO A 1 103 ? 33.894 -38.523 -36.486 1.00 41.84 103 PRO A C 1
ATOM 781 O O . PRO A 1 103 ? 34.162 -37.810 -37.450 1.00 41.84 103 PRO A O 1
ATOM 784 N N . GLU A 1 104 ? 34.656 -38.603 -35.385 1.00 40.97 104 GLU A N 1
ATOM 785 C CA . GLU A 1 104 ? 35.974 -37.998 -35.072 1.00 40.97 104 GLU A CA 1
ATOM 786 C C . GLU A 1 104 ? 35.890 -36.611 -34.399 1.00 40.97 104 GLU A C 1
ATOM 788 O O . GLU A 1 104 ? 35.858 -35.566 -35.040 1.00 40.97 104 GLU A O 1
ATOM 793 N N . GLU A 1 105 ? 35.794 -36.496 -33.068 1.00 41.97 105 GLU A N 1
ATOM 794 C CA . GLU A 1 105 ? 36.721 -37.016 -32.039 1.00 41.97 105 GLU A CA 1
ATOM 795 C C . GLU A 1 105 ? 38.198 -36.885 -32.449 1.00 41.97 105 GLU A C 1
ATOM 797 O O . GLU A 1 105 ? 38.894 -37.860 -32.697 1.00 41.97 105 GLU A O 1
ATOM 802 N N . VAL A 1 106 ? 38.693 -35.647 -32.511 1.00 47.81 106 VAL A N 1
ATOM 803 C CA . VAL A 1 106 ? 40.134 -35.354 -32.435 1.00 47.81 106 VAL A CA 1
ATOM 804 C C . VAL A 1 106 ? 40.450 -34.826 -31.042 1.00 47.81 106 VAL A C 1
ATOM 806 O O . VAL A 1 106 ? 40.487 -33.621 -30.791 1.00 47.81 106 VAL A O 1
ATOM 809 N N . ALA A 1 107 ? 40.661 -35.764 -30.124 1.00 41.91 107 ALA A N 1
ATOM 810 C CA . ALA A 1 107 ? 41.327 -35.538 -28.853 1.00 41.91 107 ALA A CA 1
ATOM 811 C C . ALA A 1 107 ? 42.111 -36.797 -28.465 1.00 41.91 107 ALA A C 1
ATOM 813 O O . ALA A 1 107 ? 41.578 -37.629 -27.753 1.00 41.91 107 ALA A O 1
ATOM 814 N N . GLU A 1 108 ? 43.367 -36.931 -28.903 1.00 41.66 108 GLU A N 1
ATOM 815 C CA . GLU A 1 108 ? 44.459 -37.365 -28.017 1.00 41.66 108 GLU A CA 1
ATOM 816 C C . GLU A 1 108 ? 45.841 -37.317 -28.686 1.00 41.66 108 GLU A C 1
ATOM 818 O O . GLU A 1 108 ? 45.994 -37.572 -29.876 1.00 41.66 108 GLU A O 1
ATOM 823 N N . ALA A 1 109 ? 46.835 -37.064 -27.830 1.00 42.75 109 ALA A N 1
ATOM 824 C CA . ALA A 1 109 ? 48.225 -37.507 -27.909 1.00 42.75 109 ALA A CA 1
ATOM 825 C C . ALA A 1 109 ? 49.180 -36.853 -28.931 1.00 42.75 109 ALA A C 1
ATOM 827 O O . ALA A 1 109 ? 49.332 -37.286 -30.070 1.00 42.75 109 ALA A O 1
ATOM 828 N N . ALA A 1 110 ? 49.97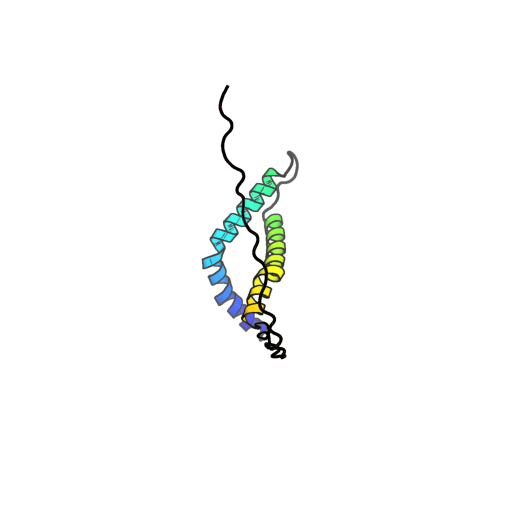0 -35.903 -28.423 1.00 46.34 110 ALA A N 1
ATOM 829 C CA . ALA A 1 110 ? 51.400 -35.826 -28.727 1.00 46.34 110 ALA A CA 1
ATOM 830 C C . ALA A 1 110 ? 52.147 -35.262 -27.499 1.00 46.34 110 ALA A C 1
ATOM 832 O O . ALA A 1 110 ? 52.417 -34.065 -27.405 1.00 46.34 110 ALA A O 1
ATOM 833 N N . GLU A 1 111 ? 52.398 -36.143 -26.527 1.00 44.66 111 GLU A N 1
ATOM 834 C CA . GLU A 1 111 ? 53.581 -36.084 -25.658 1.00 44.66 111 GLU A CA 1
ATOM 835 C C . GLU A 1 111 ? 54.773 -36.750 -26.380 1.00 44.66 111 GLU A C 1
ATOM 837 O O . GLU A 1 111 ? 54.564 -37.619 -27.225 1.00 44.66 111 GLU A O 1
ATOM 842 N N . GLU A 1 112 ? 55.983 -36.358 -25.958 1.00 45.03 112 GLU A N 1
ATOM 843 C CA . GLU A 1 112 ? 57.336 -36.842 -26.325 1.00 45.03 112 GLU A CA 1
ATOM 844 C C . GLU A 1 112 ? 57.877 -36.301 -27.671 1.00 45.03 112 GLU A C 1
ATOM 846 O O . GLU A 1 112 ? 57.226 -36.388 -28.705 1.00 45.03 112 GLU A O 1
ATOM 851 N N . GLU A 1 113 ? 59.030 -35.623 -27.749 1.00 40.53 113 GLU A N 1
ATOM 852 C CA . GLU A 1 113 ? 60.323 -35.769 -27.044 1.00 40.53 113 GLU A CA 1
ATOM 853 C C . GLU A 1 113 ? 60.993 -34.430 -26.669 1.00 40.53 113 GLU A C 1
ATOM 855 O O . GLU A 1 113 ? 60.784 -33.417 -27.379 1.00 40.53 113 GLU A O 1
#

Secondary structure (DSSP, 8-state):
-HHHHHHHHIIIIIHHHHHHHHHHHHHHHHHHHHHHHHHHSPTTSPPPPHHHHHHHHHHHHHHHIIIIIHHHHHHHHSPPPP-------------------------------

Radius of gyration: 31.84 Å; Cα contacts (8 Å, |Δi|>4): 24; chains: 1; bounding box: 92×66×56 Å

Foldseek 3Di:
DVCVVVVVCCVVPVVVCCCVPPVVVVVVVLVVVQVVQQVVDDVPDDRDDSVNSVVVVVVVVVVCCVPPVVVVVCCVVCVDPDPPPPPDDDDDDDDDDDDDDDDDDPDDDDDDD

Nearest PDB structures (foldseek):
  3erm-assembly2_C-2  TM=3.618E-01  e=9.333E+00  Pseudomonas syringae pv. tomato

Organism: NCBI:txid491951